Protein AF-A0A0V0QWK0-F1 (afdb_monomer_lite)

Organism: Pseudocohnilembus persalinus (NCBI:txid266149)

pLDDT: mean 88.71, std 11.05, range [37.41, 97.75]

InterPro domains:
  IPR043129 ATPase, nucleotide binding domain [SSF53067] (19-84)

Foldseek 3Di:
DQPCLVVCLVVVPQWGADPVGDIDGSLVVLLVVLLVVVVVVVVVVCVVPPDDDLLPAAAEAEDAPPDDPVSLQSNLSSCCSNVSDVDSPDPSYDYHHPDDPD

Sequence (102 aa):
MFTNYKSHLLHLNQNAKSEDGREMSLLKVISETLKFISQKALAKLKEQVGKIVPAKIRWVLTVPALWSEQHKHFMKHSAQEAGIIEYQNSPNLLLCLEQELK

Structure (mmCIF, N/CA/C/O backbone):
data_AF-A0A0V0QWK0-F1
#
_entry.id   AF-A0A0V0QWK0-F1
#
loop_
_atom_site.group_PDB
_atom_site.id
_atom_site.type_symbol
_atom_site.label_atom_id
_atom_site.label_alt_id
_atom_site.label_comp_id
_atom_site.label_asym_id
_at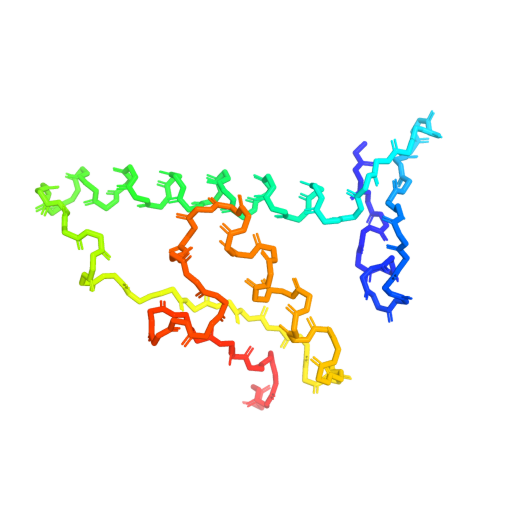om_site.label_entity_id
_atom_site.label_seq_id
_atom_site.pdbx_PDB_ins_code
_atom_site.Cartn_x
_atom_site.Cartn_y
_atom_site.Cartn_z
_atom_site.occupancy
_atom_site.B_iso_or_equiv
_atom_site.auth_seq_id
_atom_site.auth_comp_id
_atom_site.auth_asym_id
_atom_site.auth_atom_id
_atom_site.pdbx_PDB_model_num
ATOM 1 N N . MET A 1 1 ? -8.527 -8.252 -19.906 1.00 62.91 1 MET A N 1
ATOM 2 C CA . MET A 1 1 ? -8.016 -8.213 -18.511 1.00 62.91 1 MET A CA 1
ATOM 3 C C . MET A 1 1 ? -6.568 -7.698 -18.540 1.00 62.91 1 MET A C 1
ATOM 5 O O . MET A 1 1 ? -5.947 -7.795 -19.592 1.00 62.91 1 MET A O 1
ATOM 9 N N . PHE A 1 2 ? -6.019 -7.086 -17.478 1.00 72.19 2 PHE A N 1
ATOM 10 C CA . PHE A 1 2 ? -4.587 -6.712 -17.447 1.00 72.19 2 PHE A CA 1
ATOM 11 C C . PHE A 1 2 ? -3.763 -7.931 -17.022 1.00 72.19 2 PHE A C 1
ATOM 13 O O . PHE A 1 2 ? -3.466 -8.090 -15.846 1.00 72.19 2 PHE A O 1
ATOM 20 N N . THR A 1 3 ? -3.440 -8.833 -17.945 1.00 65.38 3 THR A N 1
ATOM 21 C CA . THR A 1 3 ? -2.767 -10.106 -17.622 1.00 65.38 3 THR A CA 1
ATOM 22 C C . THR A 1 3 ? -1.248 -9.977 -17.481 1.00 65.38 3 THR A C 1
ATOM 24 O O . THR A 1 3 ? -0.641 -10.700 -16.696 1.00 65.38 3 THR A O 1
ATOM 27 N N . ASN A 1 4 ? -0.637 -8.970 -18.115 1.00 65.38 4 ASN A N 1
ATOM 28 C CA . ASN A 1 4 ? 0.818 -8.755 -18.106 1.00 65.38 4 ASN A CA 1
ATOM 29 C C . ASN A 1 4 ? 1.315 -7.750 -17.050 1.00 65.38 4 ASN A C 1
ATOM 31 O O . ASN A 1 4 ? 2.477 -7.337 -17.085 1.00 65.38 4 ASN A O 1
ATOM 35 N N . TYR A 1 5 ? 0.467 -7.338 -16.105 1.00 66.50 5 TYR A N 1
ATOM 36 C CA . TYR A 1 5 ? 0.798 -6.297 -15.123 1.00 66.50 5 TYR A CA 1
ATOM 37 C C . TYR A 1 5 ? 2.042 -6.625 -14.279 1.00 66.50 5 TYR A C 1
ATOM 39 O O . TYR A 1 5 ? 2.797 -5.719 -13.950 1.00 66.50 5 TYR A O 1
ATOM 47 N N . LYS A 1 6 ? 2.315 -7.907 -13.984 1.00 69.50 6 LYS A N 1
ATOM 48 C CA . LYS A 1 6 ? 3.521 -8.330 -13.246 1.00 69.50 6 LYS A CA 1
ATOM 49 C C . LYS A 1 6 ? 4.817 -7.988 -13.987 1.00 69.50 6 LYS A C 1
ATOM 51 O O . LYS A 1 6 ? 5.758 -7.507 -13.368 1.00 69.50 6 LYS A O 1
ATOM 56 N N . SER A 1 7 ? 4.853 -8.193 -15.305 1.00 74.00 7 SER A N 1
ATOM 57 C CA . SER A 1 7 ? 6.001 -7.809 -16.139 1.00 74.00 7 SER A CA 1
ATOM 58 C C . SER A 1 7 ? 6.140 -6.285 -16.212 1.00 74.00 7 SER A C 1
ATOM 60 O O . SER A 1 7 ? 7.238 -5.758 -16.072 1.00 74.00 7 SER A O 1
ATOM 62 N N . HIS A 1 8 ? 5.022 -5.565 -16.321 1.00 73.25 8 HIS A N 1
ATOM 63 C CA . HIS A 1 8 ? 5.033 -4.100 -16.316 1.00 73.25 8 HIS A CA 1
ATOM 64 C C . HIS A 1 8 ? 5.495 -3.536 -14.964 1.00 73.25 8 HIS A C 1
ATOM 66 O O . HIS A 1 8 ? 6.215 -2.545 -14.944 1.00 73.25 8 HIS A O 1
ATOM 72 N N . LEU A 1 9 ? 5.144 -4.186 -13.849 1.00 74.81 9 LEU A N 1
ATOM 73 C CA . LEU A 1 9 ? 5.650 -3.857 -12.513 1.00 74.81 9 LEU A CA 1
ATOM 74 C C . LEU A 1 9 ? 7.143 -4.119 -12.373 1.00 74.81 9 LEU A C 1
ATOM 76 O O . LEU A 1 9 ? 7.833 -3.277 -11.813 1.00 74.81 9 LEU A O 1
ATOM 80 N N . LEU A 1 10 ? 7.640 -5.244 -12.893 1.00 78.31 10 LEU A N 1
ATOM 81 C CA . LEU A 1 10 ? 9.067 -5.579 -12.861 1.00 78.31 10 LEU A CA 1
ATOM 82 C C . LEU A 1 10 ? 9.930 -4.545 -13.600 1.00 78.31 10 LEU A C 1
ATOM 84 O O . LEU A 1 10 ? 11.073 -4.314 -13.224 1.00 78.31 10 LEU A O 1
ATOM 88 N N . HIS A 1 11 ? 9.391 -3.938 -14.655 1.00 82.81 11 HIS A N 1
ATOM 89 C CA . HIS A 1 11 ? 10.079 -2.897 -15.420 1.00 82.81 11 HIS A CA 1
ATOM 90 C C . HIS A 1 11 ? 9.652 -1.476 -15.031 1.00 82.81 11 HIS A C 1
ATOM 92 O O . HIS A 1 11 ? 10.148 -0.518 -15.617 1.00 82.81 11 HIS A O 1
ATOM 98 N N . LEU A 1 12 ? 8.751 -1.331 -14.050 1.00 80.38 12 LEU A N 1
ATOM 99 C CA . LEU A 1 12 ? 8.148 -0.058 -13.641 1.00 80.38 12 LEU A CA 1
ATOM 100 C C . LEU A 1 12 ? 7.645 0.778 -14.830 1.00 80.38 12 LEU A C 1
ATOM 102 O O . LEU A 1 12 ? 7.827 1.995 -14.882 1.00 80.38 12 LEU A O 1
ATOM 106 N N . ASN A 1 13 ? 6.991 0.119 -15.787 1.00 86.12 13 ASN A N 1
ATOM 107 C CA . ASN A 1 13 ? 6.404 0.794 -16.937 1.00 86.12 13 ASN A CA 1
ATOM 108 C C . ASN A 1 13 ? 5.367 1.820 -16.466 1.00 86.12 13 ASN A C 1
ATOM 110 O O . ASN A 1 13 ? 4.578 1.559 -15.558 1.00 86.12 13 ASN A O 1
ATOM 114 N N . GLN A 1 14 ? 5.319 2.975 -17.130 1.00 87.81 14 GLN A N 1
ATOM 115 C CA . GLN A 1 14 ? 4.366 4.031 -16.782 1.00 87.81 14 GLN A CA 1
ATOM 116 C C . GLN A 1 14 ? 2.908 3.562 -16.924 1.00 87.81 14 GLN A C 1
ATOM 118 O O . GLN A 1 14 ? 2.063 3.875 -16.081 1.00 87.81 14 GLN A O 1
ATOM 123 N N . ASN A 1 15 ? 2.636 2.771 -17.964 1.00 89.94 15 ASN A N 1
ATOM 124 C CA . ASN A 1 15 ? 1.323 2.221 -18.274 1.00 89.94 15 ASN A CA 1
ATOM 125 C C . ASN A 1 15 ? 1.352 0.690 -18.252 1.00 89.94 15 ASN A C 1
ATOM 127 O O . ASN A 1 15 ? 2.351 0.076 -18.613 1.00 89.94 15 ASN A O 1
ATOM 131 N N . ALA A 1 16 ? 0.232 0.079 -17.882 1.00 88.31 16 ALA A N 1
ATOM 132 C CA . ALA A 1 16 ? -0.094 -1.309 -18.165 1.00 88.31 16 ALA A CA 1
ATOM 133 C C . ALA A 1 16 ? -0.931 -1.390 -19.446 1.00 88.31 16 ALA A C 1
ATOM 135 O O . ALA A 1 16 ? -1.812 -0.558 -19.670 1.00 88.31 16 ALA A O 1
ATOM 136 N N . LYS A 1 17 ? -0.695 -2.431 -20.248 1.00 87.75 17 LYS A N 1
ATOM 137 C CA . LYS A 1 17 ? -1.479 -2.735 -21.448 1.00 87.75 17 LYS A CA 1
ATOM 138 C C . LYS A 1 17 ? -2.432 -3.905 -21.199 1.00 87.75 17 LYS A C 1
ATOM 140 O O . LYS A 1 17 ? -2.028 -4.925 -20.635 1.00 87.75 17 LYS A O 1
ATOM 145 N N . SER A 1 18 ? -3.692 -3.761 -21.595 1.00 85.69 18 SER A N 1
ATOM 146 C CA . SER A 1 18 ? -4.691 -4.833 -21.571 1.00 85.69 18 SER A CA 1
ATOM 147 C C . SER A 1 18 ? -4.664 -5.660 -22.858 1.00 85.69 18 SER A C 1
ATOM 149 O O . SER A 1 18 ? -4.103 -5.261 -23.876 1.00 85.69 18 SER A O 1
ATOM 151 N N . GLU A 1 19 ? -5.296 -6.832 -22.817 1.00 84.12 19 GLU A N 1
ATOM 152 C CA . GLU A 1 19 ? -5.383 -7.764 -23.957 1.00 84.12 19 GLU A CA 1
ATOM 153 C C . GLU A 1 19 ? -6.074 -7.172 -25.189 1.00 84.12 19 GLU A C 1
ATOM 155 O O . GLU A 1 19 ? -5.721 -7.505 -26.313 1.00 84.12 19 GLU A O 1
ATOM 160 N N . ASP A 1 20 ? -7.024 -6.263 -24.983 1.00 88.00 20 ASP A N 1
ATOM 161 C CA . ASP A 1 20 ? -7.717 -5.540 -26.055 1.00 88.00 20 ASP A CA 1
ATOM 162 C C . ASP A 1 20 ? -6.943 -4.303 -26.550 1.00 88.00 20 ASP A C 1
ATOM 164 O O . ASP A 1 20 ? -7.472 -3.493 -27.307 1.00 88.00 20 ASP A O 1
ATOM 168 N N . GLY A 1 21 ? -5.689 -4.143 -26.120 1.00 86.69 21 GLY A N 1
ATOM 169 C CA . GLY A 1 21 ? -4.781 -3.103 -26.591 1.00 86.69 21 GLY A CA 1
ATOM 170 C C . GLY A 1 21 ? -4.915 -1.750 -25.895 1.00 86.69 21 GLY A C 1
ATOM 171 O O . GLY A 1 21 ? -4.130 -0.857 -26.208 1.00 86.69 21 GLY A O 1
ATOM 172 N N . ARG A 1 22 ? -5.847 -1.587 -24.946 1.00 89.25 22 ARG A N 1
ATOM 173 C CA . ARG A 1 22 ? -5.968 -0.347 -24.163 1.00 89.25 22 ARG A CA 1
ATOM 174 C C . ARG A 1 22 ? -4.809 -0.198 -23.179 1.00 89.25 22 ARG A C 1
ATOM 176 O O . ARG A 1 22 ? -4.241 -1.174 -22.691 1.00 89.25 22 ARG A O 1
ATOM 183 N N . GLU A 1 23 ? -4.491 1.048 -22.856 1.00 91.31 23 GLU A N 1
ATOM 184 C CA . GLU A 1 23 ? -3.465 1.390 -21.877 1.00 91.31 23 GLU A CA 1
ATOM 185 C C . GLU A 1 23 ? -4.066 2.135 -20.691 1.00 91.31 23 GLU A C 1
ATOM 187 O O . GLU A 1 23 ? -5.041 2.877 -20.815 1.00 91.31 23 GLU A O 1
ATOM 192 N N . MET A 1 24 ? -3.473 1.931 -19.521 1.00 92.19 24 MET A N 1
ATOM 193 C CA . MET A 1 24 ? -3.832 2.634 -18.297 1.00 92.19 24 MET A CA 1
ATOM 194 C C . MET A 1 24 ? -2.588 2.823 -17.447 1.00 92.19 24 MET A C 1
ATOM 196 O O . MET A 1 24 ? -1.733 1.943 -17.429 1.00 92.19 24 MET A O 1
ATOM 200 N N . SER A 1 25 ? -2.505 3.926 -16.703 1.00 94.19 25 SER A N 1
ATOM 201 C CA . SER A 1 25 ? -1.420 4.128 -15.739 1.00 94.19 25 SER A CA 1
ATOM 202 C C . SER A 1 25 ? -1.260 2.903 -14.836 1.00 94.19 25 SER A C 1
ATOM 204 O O . SER A 1 25 ? -2.231 2.441 -14.228 1.00 94.19 25 SER A O 1
ATOM 206 N N . LEU A 1 26 ? -0.031 2.395 -14.723 1.00 93.00 26 LEU A N 1
ATOM 207 C CA . LEU A 1 26 ? 0.263 1.250 -13.869 1.00 93.00 26 LEU A CA 1
ATOM 208 C C . LEU A 1 26 ? -0.099 1.554 -12.410 1.00 93.00 26 LEU A C 1
ATOM 210 O O . LEU A 1 26 ? -0.690 0.713 -11.738 1.00 93.00 26 LEU A O 1
ATOM 214 N N . LEU A 1 27 ? 0.166 2.784 -11.952 1.00 94.62 27 LEU A N 1
ATOM 215 C CA . LEU A 1 27 ? -0.215 3.254 -10.619 1.00 94.62 27 LEU A CA 1
ATOM 216 C C . LEU A 1 27 ? -1.723 3.124 -10.400 1.00 94.62 27 LEU A C 1
ATOM 218 O O . LEU A 1 27 ? -2.141 2.600 -9.374 1.00 94.62 27 LEU A O 1
ATOM 222 N N . LYS A 1 28 ? -2.533 3.534 -11.385 1.00 94.81 28 LYS A N 1
ATOM 223 C CA . LYS A 1 28 ? -3.996 3.439 -11.315 1.00 94.81 28 LYS A CA 1
ATOM 224 C C . LYS A 1 28 ? -4.471 1.990 -11.249 1.00 94.81 28 LYS A C 1
ATOM 226 O O . LYS A 1 28 ? -5.355 1.674 -10.459 1.00 94.81 28 LYS A O 1
ATOM 231 N N . VAL A 1 29 ? -3.879 1.108 -12.055 1.00 93.81 29 VAL A N 1
ATOM 232 C CA . VAL A 1 29 ? -4.226 -0.321 -12.051 1.00 93.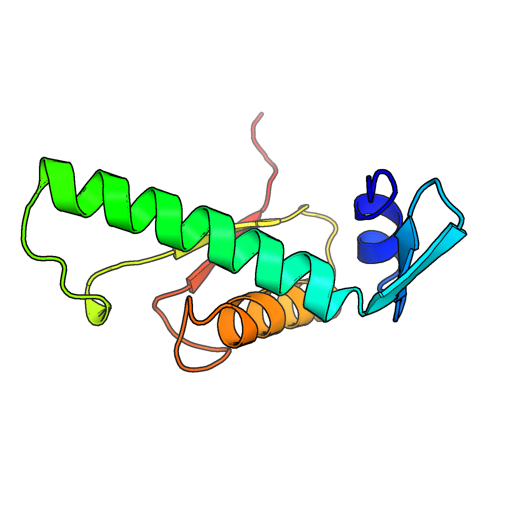81 29 VAL A CA 1
ATOM 233 C C . VAL A 1 29 ? -3.952 -0.936 -10.677 1.00 93.81 29 VAL A C 1
ATOM 235 O O . VAL A 1 29 ? -4.815 -1.625 -10.128 1.00 93.81 29 VAL A O 1
ATOM 238 N N . ILE A 1 30 ? -2.781 -0.669 -10.091 1.00 94.38 30 ILE A N 1
ATOM 239 C CA . ILE A 1 30 ? -2.417 -1.222 -8.782 1.00 94.38 30 ILE A CA 1
ATOM 240 C C . ILE A 1 30 ? -3.220 -0.581 -7.651 1.00 94.38 30 ILE A C 1
ATOM 242 O O . ILE A 1 30 ? -3.742 -1.314 -6.812 1.00 94.38 30 ILE A O 1
ATOM 246 N N . SER A 1 31 ? -3.376 0.744 -7.623 1.00 96.88 31 SER A N 1
ATOM 247 C CA . SER A 1 31 ? -4.102 1.425 -6.545 1.00 96.88 31 SER A CA 1
ATOM 248 C C . SER A 1 31 ? -5.584 1.045 -6.510 1.00 96.88 31 SER A C 1
ATOM 250 O O . SER A 1 31 ? -6.103 0.748 -5.436 1.00 96.88 31 SER A O 1
ATOM 252 N N . GLU A 1 32 ? -6.259 0.934 -7.659 1.00 96.88 32 GLU A N 1
ATOM 253 C CA . GLU A 1 32 ? -7.655 0.470 -7.704 1.00 96.88 32 GLU A CA 1
ATOM 254 C C . GLU A 1 32 ? -7.787 -1.006 -7.304 1.00 96.88 32 GLU A C 1
ATOM 256 O O . GLU A 1 32 ? -8.731 -1.376 -6.604 1.00 96.88 32 GLU A O 1
ATOM 261 N N . THR A 1 33 ? -6.814 -1.848 -7.670 1.00 95.50 33 THR A N 1
ATOM 262 C CA . THR A 1 33 ? -6.780 -3.254 -7.234 1.00 95.50 33 THR A CA 1
ATOM 263 C C . THR A 1 33 ? -6.636 -3.353 -5.714 1.00 95.50 33 THR A C 1
ATOM 265 O O . THR A 1 33 ? -7.412 -4.047 -5.054 1.00 95.50 33 THR A O 1
ATOM 268 N N . LEU A 1 34 ? -5.675 -2.624 -5.141 1.00 97.12 34 LEU A N 1
ATOM 269 C CA . LEU A 1 34 ? -5.438 -2.570 -3.699 1.00 97.12 34 LEU A CA 1
ATOM 270 C C . LEU A 1 34 ? -6.659 -2.032 -2.946 1.00 97.12 34 LEU A C 1
ATOM 272 O O . LEU A 1 34 ? -7.064 -2.615 -1.941 1.00 97.12 34 LEU A O 1
ATOM 276 N N . LYS A 1 35 ? -7.280 -0.965 -3.455 1.00 97.75 35 LYS A N 1
ATOM 277 C CA . LYS A 1 35 ? -8.495 -0.366 -2.896 1.00 97.75 35 LYS A CA 1
ATOM 278 C C . LYS A 1 35 ? -9.660 -1.347 -2.887 1.00 97.75 35 LYS A C 1
ATOM 280 O O . LYS A 1 35 ? -10.360 -1.465 -1.885 1.00 97.75 35 LYS A O 1
ATOM 285 N N . PHE A 1 36 ? -9.865 -2.077 -3.981 1.00 97.69 36 PHE A N 1
ATOM 286 C CA . PHE A 1 36 ? -10.917 -3.084 -4.047 1.00 97.69 36 PHE A CA 1
ATOM 287 C C . PHE A 1 36 ? -10.705 -4.181 -2.994 1.00 97.69 36 PHE A C 1
ATOM 289 O O . PHE A 1 36 ? -11.625 -4.505 -2.239 1.00 97.69 36 PHE A O 1
ATOM 296 N N . ILE A 1 37 ? -9.484 -4.719 -2.900 1.00 96.88 37 ILE A N 1
ATOM 297 C CA . ILE A 1 37 ? -9.137 -5.767 -1.930 1.00 96.88 37 ILE A CA 1
ATOM 298 C C . ILE A 1 37 ? -9.311 -5.256 -0.495 1.00 96.88 37 ILE A C 1
ATOM 300 O O . ILE A 1 37 ? -9.942 -5.929 0.323 1.00 96.88 37 ILE A O 1
ATOM 304 N N . SER A 1 38 ? -8.805 -4.059 -0.188 1.00 96.25 38 SER A N 1
ATOM 305 C CA . SER A 1 38 ? -8.880 -3.487 1.157 1.00 96.25 38 SER A CA 1
ATOM 306 C C . SER A 1 38 ? -10.325 -3.236 1.586 1.00 96.25 38 SER A C 1
ATOM 308 O O . SER A 1 38 ? -10.710 -3.609 2.692 1.00 96.25 38 SER A O 1
ATOM 310 N N . GLN A 1 39 ? -11.170 -2.708 0.699 1.00 96.44 39 GLN A N 1
ATOM 311 C CA . GLN A 1 39 ? -12.592 -2.501 0.976 1.00 96.44 39 GLN A CA 1
ATOM 312 C C . GLN A 1 39 ? -13.327 -3.814 1.253 1.00 96.44 39 GLN A C 1
ATOM 314 O O . GLN A 1 39 ? -14.134 -3.878 2.183 1.00 96.44 39 GLN A O 1
ATOM 319 N N . LYS A 1 40 ? -13.035 -4.877 0.492 1.00 96.88 40 LYS A N 1
ATOM 320 C CA . LYS A 1 40 ? -13.614 -6.208 0.734 1.00 96.88 40 LYS A CA 1
ATOM 321 C C . LYS A 1 40 ? -13.159 -6.790 2.071 1.00 96.88 40 LYS A C 1
ATOM 323 O O . LYS A 1 40 ? -13.996 -7.292 2.820 1.00 96.88 40 LYS A O 1
ATOM 328 N N . ALA A 1 41 ? -11.874 -6.670 2.401 1.00 95.06 41 ALA A N 1
ATOM 329 C CA . ALA A 1 41 ? -11.338 -7.115 3.684 1.00 95.06 41 ALA A CA 1
ATOM 330 C C . ALA A 1 41 ? -11.974 -6.359 4.864 1.00 95.06 41 ALA A C 1
ATOM 332 O O . ALA A 1 41 ? -12.408 -6.981 5.831 1.00 95.06 41 ALA A O 1
ATOM 333 N N . LEU A 1 42 ? -12.105 -5.032 4.766 1.00 95.06 42 LEU A N 1
ATOM 334 C CA . LEU A 1 42 ? -12.735 -4.199 5.795 1.00 95.06 42 LEU A CA 1
ATOM 335 C C . LEU A 1 42 ? -14.221 -4.505 5.968 1.00 95.06 42 LEU A C 1
ATOM 337 O O . LEU A 1 42 ? -14.695 -4.576 7.099 1.00 95.06 42 LEU A O 1
ATOM 341 N N . ALA A 1 43 ? -14.954 -4.703 4.870 1.00 95.38 43 ALA A N 1
ATOM 342 C CA . ALA A 1 43 ? -16.352 -5.110 4.931 1.00 95.38 43 ALA A CA 1
ATOM 343 C C . ALA A 1 43 ? -16.492 -6.441 5.678 1.00 95.38 43 ALA A C 1
ATOM 345 O O . ALA A 1 43 ? -17.290 -6.539 6.610 1.00 95.38 43 ALA A O 1
ATOM 346 N N . LYS A 1 44 ? -15.645 -7.427 5.347 1.00 95.56 44 LYS A N 1
ATOM 347 C CA . LYS A 1 44 ? -15.687 -8.735 6.002 1.00 95.56 44 LYS A CA 1
ATOM 348 C C . LYS A 1 44 ? -15.305 -8.671 7.476 1.00 95.56 44 LYS A C 1
ATOM 350 O O . LYS A 1 44 ? -15.950 -9.299 8.311 1.00 95.56 44 LYS A O 1
ATOM 355 N N . LEU A 1 45 ? -14.291 -7.877 7.804 1.00 94.31 45 LEU A N 1
ATOM 356 C CA . LEU A 1 45 ? -13.890 -7.645 9.184 1.00 94.31 45 LEU A CA 1
ATOM 357 C C . LEU A 1 45 ? -15.030 -6.983 9.973 1.00 94.31 45 LEU A C 1
ATOM 359 O O . LEU A 1 45 ? -15.326 -7.407 11.084 1.00 94.31 45 LEU A O 1
ATOM 363 N N . LYS A 1 46 ? -15.727 -6.001 9.386 1.00 95.00 46 LYS A N 1
ATOM 364 C CA . LYS A 1 46 ? -16.833 -5.276 10.032 1.00 95.00 46 LYS A CA 1
ATOM 365 C C . LYS A 1 46 ? -17.996 -6.207 10.370 1.00 95.00 46 LYS A C 1
ATOM 367 O O . LYS A 1 46 ? -18.595 -6.058 11.430 1.00 95.00 46 LYS A O 1
ATOM 372 N N . GLU A 1 47 ? -18.291 -7.173 9.502 1.00 95.50 47 GLU A N 1
ATOM 373 C CA . GLU A 1 47 ? -19.286 -8.220 9.772 1.00 95.50 47 GLU A CA 1
ATOM 374 C C . GLU A 1 47 ? -18.911 -9.082 10.987 1.00 95.50 47 GLU A C 1
ATOM 376 O O . GLU A 1 47 ? -19.793 -9.506 11.726 1.00 95.50 47 GLU A O 1
ATOM 381 N N . GLN A 1 48 ? -17.618 -9.341 11.203 1.00 93.44 48 GLN A N 1
ATOM 382 C CA . GLN A 1 48 ? -17.136 -10.243 12.254 1.00 93.44 48 GLN A CA 1
ATOM 383 C C . GLN A 1 48 ? -16.913 -9.552 13.603 1.00 93.44 48 GLN A C 1
ATOM 385 O O . GLN A 1 48 ? -17.206 -10.138 14.641 1.00 93.44 48 GLN A O 1
ATOM 390 N N . VAL A 1 49 ? -16.373 -8.329 13.603 1.00 93.19 49 VAL A N 1
ATOM 391 C CA . VAL A 1 49 ? -15.948 -7.631 14.834 1.00 93.19 49 VAL A CA 1
ATOM 392 C C . VAL A 1 49 ? -16.725 -6.340 15.107 1.00 93.19 49 VAL A C 1
ATOM 394 O O . VAL A 1 49 ? -16.498 -5.676 16.117 1.00 93.19 49 VAL A O 1
ATOM 397 N N . GLY A 1 50 ? -17.643 -5.953 14.218 1.00 91.81 50 GLY A N 1
ATOM 398 C CA . GLY A 1 50 ? -18.418 -4.725 14.347 1.00 91.81 50 GLY A CA 1
ATOM 399 C C . GLY A 1 50 ? -17.591 -3.477 14.035 1.00 91.81 50 GLY A C 1
ATOM 400 O O . GLY A 1 50 ? -17.113 -3.287 12.916 1.00 91.81 50 GLY A O 1
ATOM 401 N N . LYS A 1 51 ? -17.467 -2.557 14.999 1.00 92.00 51 LYS A N 1
ATOM 402 C CA . LYS A 1 51 ? -16.833 -1.251 14.761 1.00 92.00 51 LYS A CA 1
ATOM 403 C C . LYS A 1 51 ? -15.324 -1.399 14.553 1.00 92.00 51 LYS A C 1
ATOM 405 O O . LYS A 1 51 ? -14.595 -1.798 15.454 1.00 92.00 51 LYS A O 1
ATOM 410 N N . ILE A 1 52 ? -14.854 -0.970 13.386 1.00 92.25 52 ILE A N 1
ATOM 411 C CA . ILE A 1 52 ? -13.432 -0.913 13.046 1.00 92.25 52 ILE A CA 1
ATOM 412 C C . ILE A 1 52 ? -12.890 0.489 13.336 1.00 92.25 52 ILE A C 1
ATOM 414 O O . ILE A 1 52 ? -13.537 1.491 13.029 1.00 92.25 52 ILE A O 1
ATOM 418 N N . VAL A 1 53 ? -11.680 0.558 13.893 1.00 90.62 53 VAL A N 1
ATOM 419 C CA . VAL A 1 53 ? -10.898 1.796 14.000 1.00 90.62 53 VAL A CA 1
ATOM 420 C C . VAL A 1 53 ? -9.757 1.712 12.984 1.00 90.62 53 VAL A C 1
ATOM 422 O O . VAL A 1 53 ? -8.825 0.948 13.229 1.00 90.62 53 VAL A O 1
ATOM 425 N N . PRO A 1 54 ? -9.797 2.463 11.865 1.00 84.75 54 PRO A N 1
ATOM 426 C CA . PRO A 1 54 ? -8.792 2.371 10.800 1.00 84.75 54 PRO A CA 1
ATOM 427 C C . PRO A 1 54 ? -7.345 2.485 11.295 1.00 84.75 54 PRO A C 1
ATOM 429 O O . PRO A 1 54 ? -6.502 1.683 10.909 1.00 84.75 54 PRO A O 1
ATOM 432 N N . ALA A 1 55 ? -7.080 3.385 12.248 1.00 86.81 55 ALA A N 1
ATOM 433 C CA . ALA A 1 55 ? -5.754 3.575 12.845 1.00 86.81 55 ALA A CA 1
ATOM 434 C C . ALA A 1 55 ? -5.198 2.335 13.580 1.00 86.81 55 ALA A C 1
ATOM 436 O O . ALA A 1 55 ? -3.992 2.236 13.798 1.00 86.81 55 ALA A O 1
ATOM 437 N N . LYS A 1 56 ? -6.056 1.377 13.963 1.00 90.25 56 LYS A N 1
ATOM 438 C CA . LYS A 1 56 ? -5.656 0.112 14.604 1.00 90.25 56 LYS A CA 1
ATOM 439 C C . LYS A 1 56 ? -5.390 -1.016 13.603 1.00 90.25 56 LYS A C 1
ATOM 441 O O . LYS A 1 56 ? -5.051 -2.121 14.018 1.00 90.25 56 LYS A O 1
ATOM 446 N N . ILE A 1 57 ? -5.551 -0.765 12.307 1.00 93.12 57 ILE A N 1
ATOM 447 C CA . ILE A 1 57 ? -5.313 -1.758 11.261 1.00 93.12 57 ILE A CA 1
ATOM 448 C C . ILE A 1 57 ? -3.875 -1.634 10.785 1.00 93.12 57 ILE A C 1
ATOM 450 O O . ILE A 1 57 ? -3.405 -0.541 10.473 1.00 93.12 57 ILE A O 1
ATOM 454 N N . ARG A 1 58 ? -3.181 -2.768 10.702 1.00 95.00 58 ARG A N 1
ATOM 455 C CA . ARG A 1 58 ? -1.897 -2.871 10.016 1.00 95.00 58 ARG A CA 1
ATOM 456 C C . ARG A 1 58 ? -2.082 -3.692 8.749 1.00 95.00 58 ARG A C 1
ATOM 458 O O . ARG A 1 58 ? -2.490 -4.848 8.813 1.00 95.00 58 ARG A O 1
ATOM 465 N N . TRP A 1 59 ? -1.764 -3.089 7.616 1.00 96.19 59 TRP A N 1
ATOM 466 C CA . TRP A 1 59 ? -1.755 -3.727 6.312 1.00 96.19 59 TRP A CA 1
ATOM 467 C C . TRP A 1 59 ? -0.394 -4.356 6.051 1.00 96.19 59 TRP A C 1
ATOM 469 O O . TRP A 1 59 ? 0.644 -3.751 6.320 1.00 96.19 59 TRP A O 1
ATOM 479 N N . VAL A 1 60 ? -0.404 -5.568 5.509 1.00 95.88 60 VAL A N 1
ATOM 480 C CA . VAL A 1 60 ? 0.800 -6.265 5.060 1.00 95.88 60 VAL A CA 1
ATOM 481 C C . VAL A 1 60 ? 0.651 -6.504 3.567 1.00 95.88 60 VAL A C 1
ATOM 483 O O . VAL A 1 60 ? -0.299 -7.159 3.144 1.00 95.88 60 VAL A O 1
ATOM 486 N N . LEU A 1 61 ? 1.564 -5.951 2.773 1.00 93.94 61 LEU A N 1
ATOM 487 C CA . LEU A 1 61 ? 1.648 -6.230 1.342 1.00 93.94 61 LEU A CA 1
ATOM 488 C C . LEU A 1 61 ? 2.877 -7.090 1.091 1.00 93.94 61 LEU A C 1
ATOM 490 O O . LEU A 1 61 ? 3.995 -6.689 1.417 1.00 93.94 61 LEU A O 1
ATOM 494 N N . THR A 1 62 ? 2.666 -8.271 0.521 1.00 92.62 62 THR A N 1
ATOM 495 C CA . THR A 1 62 ? 3.768 -9.113 0.070 1.00 92.62 62 THR A CA 1
ATOM 496 C C . THR A 1 62 ? 4.317 -8.577 -1.246 1.00 92.62 62 THR A C 1
ATOM 498 O O . THR A 1 62 ? 3.564 -8.128 -2.112 1.00 92.62 62 THR A O 1
ATOM 501 N N . VAL A 1 63 ? 5.638 -8.568 -1.373 1.00 90.75 63 VAL A N 1
ATOM 502 C CA . VAL A 1 63 ? 6.352 -8.111 -2.561 1.00 90.75 63 VAL A CA 1
ATOM 503 C C . VAL A 1 63 ? 7.494 -9.075 -2.888 1.00 90.75 63 VAL A C 1
ATOM 505 O O . VAL A 1 63 ? 8.097 -9.632 -1.971 1.00 90.75 63 VAL A O 1
ATOM 508 N N . PRO A 1 64 ? 7.850 -9.274 -4.164 1.00 88.88 64 PRO A N 1
ATOM 509 C CA . PRO A 1 64 ? 8.991 -10.103 -4.535 1.00 88.88 64 PRO A CA 1
ATOM 510 C C . PRO A 1 64 ? 10.290 -9.688 -3.830 1.00 88.88 64 PRO A C 1
ATOM 512 O O . PRO A 1 64 ? 10.619 -8.505 -3.758 1.00 88.88 64 PRO A O 1
ATOM 515 N N . ALA A 1 65 ? 11.074 -10.664 -3.363 1.00 85.12 65 ALA A N 1
ATOM 516 C CA . ALA A 1 65 ? 12.350 -10.408 -2.681 1.00 85.12 65 ALA A CA 1
ATOM 517 C C . ALA A 1 65 ? 13.369 -9.654 -3.560 1.00 85.12 65 ALA A C 1
ATOM 519 O O . ALA A 1 65 ? 14.179 -8.881 -3.057 1.00 85.12 65 ALA A O 1
ATOM 520 N N . LEU A 1 66 ? 13.288 -9.843 -4.881 1.00 85.88 66 LEU A N 1
ATOM 521 C CA . LEU A 1 66 ? 14.158 -9.210 -5.878 1.00 85.88 66 LEU A CA 1
ATOM 522 C C . LEU A 1 66 ? 13.797 -7.744 -6.178 1.00 85.88 66 LEU A C 1
ATOM 524 O O . LEU A 1 66 ? 14.459 -7.101 -6.991 1.00 85.88 66 LEU A O 1
ATOM 528 N N . TRP A 1 67 ? 12.738 -7.200 -5.575 1.00 87.50 67 TRP A N 1
ATOM 529 C CA . TRP A 1 67 ? 12.326 -5.822 -5.826 1.00 87.50 67 TRP A CA 1
ATOM 530 C C . TRP A 1 67 ? 13.288 -4.805 -5.216 1.00 87.50 67 TRP A C 1
ATOM 532 O O . TRP A 1 67 ? 13.564 -4.810 -4.015 1.00 87.50 67 TRP A O 1
ATOM 542 N N . SER A 1 68 ? 13.746 -3.877 -6.061 1.00 91.12 68 SER A N 1
ATOM 543 C CA . SER A 1 68 ? 14.557 -2.736 -5.634 1.00 91.12 68 SER A CA 1
ATOM 544 C C . SER A 1 68 ? 13.759 -1.763 -4.756 1.00 91.12 68 SER A C 1
ATOM 546 O O . SER A 1 68 ? 12.526 -1.804 -4.697 1.00 91.12 68 SER A O 1
ATOM 548 N N . GLU A 1 69 ? 14.452 -0.819 -4.120 1.00 91.44 69 GLU A N 1
ATOM 549 C CA . GLU A 1 69 ? 13.811 0.235 -3.322 1.00 91.44 69 GLU A CA 1
ATOM 550 C C . GLU A 1 69 ? 12.804 1.069 -4.127 1.00 91.44 69 GLU A C 1
ATOM 552 O O . GLU A 1 69 ? 11.779 1.484 -3.589 1.00 91.44 69 GLU A O 1
ATOM 557 N N . GLN A 1 70 ? 13.025 1.244 -5.434 1.00 93.19 70 GLN A N 1
ATOM 558 C CA . GLN A 1 70 ? 12.090 1.957 -6.306 1.00 93.19 70 GLN A CA 1
ATOM 559 C C . GLN A 1 70 ? 10.749 1.218 -6.438 1.00 93.19 70 GLN A C 1
ATOM 561 O O . GLN A 1 70 ? 9.691 1.838 -6.353 1.00 93.19 70 GLN A O 1
ATOM 566 N N . HIS A 1 71 ? 10.776 -0.110 -6.569 1.00 93.56 71 HIS A N 1
ATOM 567 C CA . HIS A 1 71 ? 9.563 -0.931 -6.607 1.00 93.56 71 HIS A CA 1
ATOM 568 C C . HIS A 1 71 ? 8.815 -0.879 -5.269 1.00 93.56 71 HIS A C 1
ATOM 570 O O . HIS A 1 71 ? 7.595 -0.721 -5.229 1.00 93.56 71 HIS A O 1
ATOM 576 N N . LYS A 1 72 ? 9.550 -0.945 -4.152 1.00 92.56 72 LYS A N 1
ATOM 577 C CA . LYS A 1 72 ? 8.974 -0.810 -2.805 1.00 92.56 72 LYS A CA 1
ATOM 578 C C . LYS A 1 72 ? 8.323 0.561 -2.617 1.00 92.56 72 LYS A C 1
ATOM 580 O O . LYS A 1 72 ? 7.213 0.652 -2.094 1.00 92.56 72 LYS A O 1
ATOM 585 N N . HIS A 1 73 ? 8.978 1.624 -3.080 1.00 94.44 73 HIS A N 1
ATOM 586 C CA . HIS A 1 73 ? 8.437 2.980 -3.056 1.00 94.44 73 HIS A CA 1
ATOM 587 C C . HIS A 1 73 ? 7.160 3.097 -3.900 1.00 94.44 73 HIS A C 1
ATOM 589 O O . HIS A 1 73 ? 6.162 3.646 -3.429 1.00 94.44 73 HIS A O 1
ATOM 595 N N . PHE A 1 74 ? 7.159 2.507 -5.099 1.00 95.38 74 PHE A N 1
ATOM 596 C CA . PHE A 1 74 ? 5.990 2.451 -5.976 1.00 95.38 74 PHE A CA 1
ATOM 597 C C . PHE A 1 74 ? 4.797 1.756 -5.305 1.00 95.38 74 PHE A C 1
ATOM 599 O O . PHE A 1 74 ? 3.674 2.260 -5.357 1.00 95.38 74 PHE A O 1
ATOM 606 N N . MET A 1 75 ? 5.024 0.642 -4.602 1.00 95.19 75 MET A N 1
ATOM 607 C CA . MET A 1 75 ? 3.956 -0.033 -3.858 1.00 95.19 75 MET A CA 1
ATOM 608 C C . MET A 1 75 ? 3.417 0.786 -2.696 1.00 95.19 75 MET A C 1
ATOM 610 O O . MET A 1 75 ? 2.203 0.845 -2.508 1.00 95.19 75 MET A O 1
ATOM 614 N N . LYS A 1 76 ? 4.295 1.433 -1.922 1.00 96.06 76 LYS A N 1
ATOM 615 C CA . LYS A 1 76 ? 3.862 2.324 -0.837 1.00 96.06 76 LYS A CA 1
ATOM 616 C C . LYS A 1 76 ? 3.028 3.481 -1.381 1.00 96.06 76 LYS A C 1
ATOM 618 O O . LYS A 1 76 ? 2.000 3.811 -0.800 1.00 96.06 76 LYS A O 1
ATOM 623 N N . HIS A 1 77 ? 3.439 4.057 -2.512 1.00 96.44 77 HIS A N 1
ATOM 624 C CA . HIS A 1 77 ? 2.673 5.109 -3.174 1.00 96.44 77 HIS A CA 1
ATOM 625 C C . HIS A 1 77 ? 1.312 4.588 -3.651 1.00 96.44 77 HIS A C 1
ATOM 627 O O . HIS A 1 77 ? 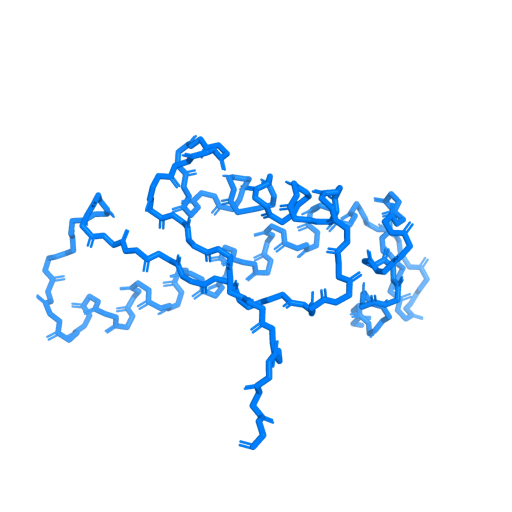0.286 5.183 -3.350 1.00 96.44 77 HIS A O 1
ATOM 633 N N . SER A 1 78 ? 1.279 3.412 -4.281 1.00 96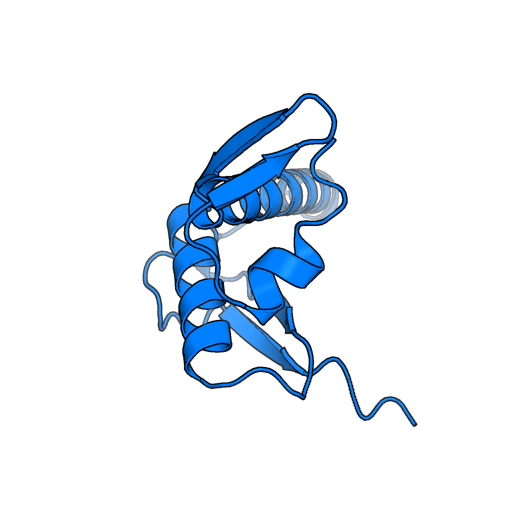.62 78 SER A N 1
ATOM 634 C CA . SER A 1 78 ? 0.029 2.772 -4.711 1.00 96.62 78 SER A CA 1
ATOM 635 C C . SER A 1 78 ? -0.926 2.501 -3.541 1.00 96.62 78 SER A C 1
ATOM 637 O O . SER A 1 78 ? -2.135 2.658 -3.688 1.00 96.62 78 SER A O 1
ATOM 639 N N . ALA A 1 79 ? -0.404 2.115 -2.372 1.00 97.25 79 ALA A N 1
ATOM 640 C CA . ALA A 1 79 ? -1.199 1.911 -1.162 1.00 97.25 79 ALA A CA 1
ATOM 641 C C . ALA A 1 79 ? -1.753 3.228 -0.591 1.00 97.25 79 ALA A C 1
ATOM 643 O O . ALA A 1 79 ? -2.891 3.262 -0.119 1.00 97.25 79 ALA A O 1
ATOM 644 N N . GLN A 1 80 ? -0.978 4.312 -0.661 1.00 97.12 80 GLN A N 1
ATOM 645 C CA . GLN A 1 80 ? -1.452 5.648 -0.304 1.00 97.12 80 GLN A CA 1
ATOM 646 C C . GLN A 1 80 ? -2.579 6.100 -1.246 1.00 97.12 80 GLN A C 1
ATOM 648 O O . GLN A 1 80 ? -3.652 6.463 -0.775 1.00 97.12 80 GLN A O 1
ATOM 653 N N . GLU A 1 81 ? -2.389 5.980 -2.564 1.00 97.62 81 GLU A N 1
ATOM 654 C CA . GLU A 1 81 ? -3.416 6.297 -3.573 1.00 97.62 81 GLU A CA 1
ATOM 655 C C . GLU A 1 81 ? -4.686 5.443 -3.414 1.00 97.62 81 GLU A C 1
ATOM 657 O O . GLU A 1 81 ? -5.801 5.889 -3.686 1.00 97.62 81 GLU A O 1
ATOM 662 N N . ALA A 1 82 ? -4.540 4.208 -2.929 1.00 97.06 82 ALA A N 1
ATOM 663 C CA . ALA A 1 82 ? -5.657 3.319 -2.624 1.00 97.06 82 ALA A CA 1
ATOM 664 C C . ALA A 1 82 ? -6.440 3.715 -1.354 1.00 97.06 82 ALA A C 1
ATOM 666 O O . ALA A 1 82 ? -7.477 3.110 -1.069 1.00 97.06 82 ALA A O 1
ATOM 667 N N . GLY A 1 83 ? -5.955 4.686 -0.570 1.00 95.50 83 GLY A N 1
ATOM 668 C CA . GLY A 1 83 ? -6.528 5.067 0.724 1.00 95.50 83 GLY A CA 1
ATOM 669 C C . GLY A 1 83 ? -6.326 4.015 1.819 1.00 95.50 83 GLY A C 1
ATOM 670 O O . GLY A 1 83 ? -7.075 3.986 2.792 1.00 95.50 83 GLY A O 1
ATOM 671 N N . ILE A 1 84 ? -5.344 3.120 1.655 1.00 95.25 84 ILE A N 1
ATOM 672 C CA . ILE A 1 84 ? -4.995 2.088 2.646 1.00 95.25 84 ILE A CA 1
ATOM 673 C C . ILE A 1 84 ? -4.211 2.701 3.812 1.00 95.25 84 ILE A C 1
ATOM 675 O O . ILE A 1 84 ? -4.369 2.284 4.961 1.00 95.25 84 ILE A O 1
ATOM 679 N N . ILE A 1 85 ? -3.378 3.696 3.505 1.00 94.94 85 ILE A N 1
ATOM 680 C CA . ILE A 1 85 ? -2.591 4.485 4.452 1.00 94.94 85 ILE A CA 1
ATOM 681 C C . ILE A 1 85 ? -2.716 5.970 4.124 1.00 94.94 85 ILE A C 1
ATOM 683 O O . ILE A 1 85 ? -2.899 6.338 2.969 1.00 94.94 85 ILE A O 1
ATOM 687 N N . GLU A 1 86 ? -2.575 6.822 5.136 1.00 91.38 86 GLU A N 1
ATOM 688 C CA . GLU A 1 86 ? -2.689 8.280 4.976 1.00 91.38 86 GLU A CA 1
ATOM 689 C C . GLU A 1 86 ? -1.463 8.902 4.288 1.00 91.38 86 GLU A C 1
ATOM 691 O O . GLU A 1 86 ? -1.585 9.855 3.523 1.00 91.38 86 GLU A O 1
ATOM 696 N N . TYR A 1 87 ? -0.272 8.355 4.542 1.00 92.81 87 TYR A N 1
ATOM 697 C CA . TYR A 1 87 ? 0.992 8.833 3.985 1.00 92.81 87 TYR A CA 1
ATOM 698 C C . TYR A 1 87 ? 1.947 7.668 3.726 1.00 92.81 87 TYR A C 1
ATOM 700 O O . TYR A 1 87 ? 1.908 6.649 4.414 1.00 92.81 87 TYR A O 1
ATOM 708 N N . GLN A 1 88 ? 2.839 7.830 2.750 1.00 87.00 88 GLN A N 1
ATOM 709 C CA . GLN A 1 88 ? 3.677 6.763 2.193 1.00 87.00 88 GLN A CA 1
ATOM 710 C C . GLN A 1 88 ? 4.522 5.975 3.213 1.00 87.00 88 GLN A C 1
ATOM 712 O O . GLN A 1 88 ? 4.754 4.779 3.038 1.00 87.00 88 GLN A O 1
ATOM 717 N N . ASN A 1 89 ? 4.983 6.632 4.279 1.00 87.25 89 ASN A N 1
ATOM 718 C CA . ASN A 1 89 ? 5.810 6.032 5.335 1.00 87.25 89 ASN A CA 1
ATOM 719 C C . ASN A 1 89 ? 5.012 5.699 6.604 1.00 87.25 89 ASN A C 1
ATOM 721 O O . ASN A 1 89 ? 5.578 5.633 7.693 1.00 87.25 89 ASN A O 1
ATOM 725 N N . SER A 1 90 ? 3.696 5.516 6.478 1.00 92.38 90 SER A N 1
ATOM 726 C CA . SER A 1 90 ? 2.837 5.161 7.603 1.00 92.38 90 SER A CA 1
ATOM 727 C C . SER A 1 90 ? 3.278 3.842 8.256 1.00 92.38 90 SER A C 1
ATOM 729 O O . SER A 1 90 ? 3.474 2.849 7.549 1.00 92.38 90 SER A O 1
ATOM 731 N N . PRO A 1 91 ? 3.359 3.775 9.601 1.00 92.06 91 PRO A N 1
ATOM 732 C CA . PRO A 1 91 ? 3.661 2.536 10.323 1.00 92.06 91 PRO A CA 1
ATOM 733 C C . PRO A 1 91 ? 2.531 1.494 10.222 1.00 92.06 91 PRO A C 1
ATOM 735 O O . PRO A 1 91 ? 2.684 0.353 10.669 1.00 92.06 91 PRO A O 1
ATOM 738 N N . ASN A 1 92 ? 1.384 1.872 9.648 1.00 94.50 92 ASN A N 1
ATOM 739 C CA . ASN A 1 92 ? 0.257 0.987 9.381 1.00 94.50 92 ASN A CA 1
ATOM 740 C C . ASN A 1 92 ? 0.423 0.171 8.089 1.00 94.50 92 ASN A C 1
ATOM 742 O O . ASN A 1 92 ? -0.448 -0.646 7.805 1.00 94.50 92 ASN A O 1
ATOM 746 N N . LEU A 1 93 ? 1.519 0.335 7.337 1.00 96.38 93 LEU A N 1
ATOM 747 C CA . LEU A 1 93 ? 1.873 -0.526 6.206 1.00 96.38 93 LEU A CA 1
ATOM 748 C C . LEU A 1 93 ? 3.223 -1.215 6.432 1.00 96.38 93 LEU A C 1
ATOM 750 O O . LEU A 1 93 ? 4.246 -0.567 6.636 1.00 96.38 93 LEU A O 1
ATOM 754 N N . LEU A 1 94 ? 3.229 -2.539 6.302 1.00 95.00 94 LEU A N 1
ATOM 755 C CA . LEU A 1 94 ? 4.429 -3.365 6.230 1.00 95.00 94 LEU A CA 1
ATOM 756 C C . LEU A 1 94 ? 4.548 -3.963 4.826 1.00 95.00 94 LEU A C 1
ATOM 758 O O . LEU A 1 94 ? 3.624 -4.623 4.352 1.00 95.00 94 LEU A O 1
ATOM 762 N N . LEU A 1 95 ? 5.698 -3.771 4.178 1.00 93.44 95 LEU A N 1
ATOM 763 C CA . LEU A 1 95 ? 6.059 -4.565 3.005 1.00 93.44 95 LEU A CA 1
ATOM 764 C C . LEU A 1 95 ? 6.803 -5.817 3.472 1.00 93.44 95 LEU A C 1
ATOM 766 O O . LEU A 1 95 ? 7.834 -5.703 4.133 1.00 93.44 95 LEU A O 1
ATOM 770 N N . CYS A 1 96 ? 6.276 -6.991 3.140 1.00 92.25 96 CYS A N 1
ATOM 771 C CA . CYS A 1 96 ? 6.874 -8.283 3.463 1.00 92.25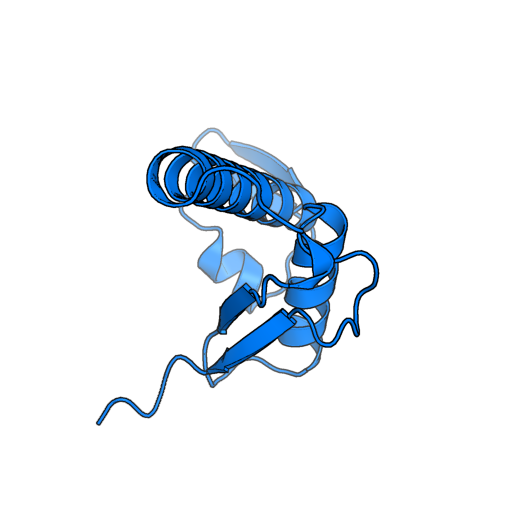 96 CYS A CA 1
ATOM 772 C C . CYS A 1 96 ? 7.446 -8.915 2.189 1.00 92.25 96 CYS A C 1
ATOM 774 O O . CYS A 1 96 ? 6.803 -8.859 1.146 1.00 92.25 96 CYS A O 1
ATOM 776 N N . LEU A 1 97 ? 8.644 -9.495 2.242 1.00 89.50 97 LEU A N 1
ATOM 777 C CA . LEU A 1 97 ? 9.237 -10.144 1.070 1.00 89.50 97 LEU A CA 1
ATOM 778 C C . LEU A 1 97 ? 8.634 -11.544 0.874 1.00 89.50 97 LEU A C 1
ATOM 780 O O . LEU A 1 97 ? 8.437 -12.270 1.842 1.00 89.50 97 LEU A O 1
ATOM 784 N N . GLU A 1 98 ? 8.358 -11.935 -0.370 1.00 82.19 98 GLU A N 1
ATOM 785 C CA . GLU A 1 98 ? 7.709 -13.217 -0.700 1.00 82.19 98 GLU A CA 1
ATOM 78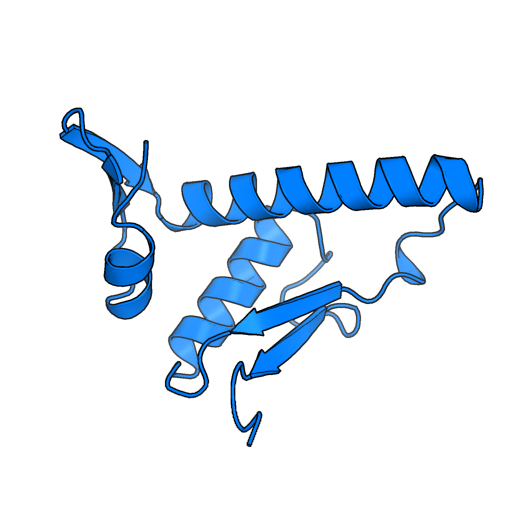6 C C . GLU A 1 98 ? 8.595 -14.463 -0.473 1.00 82.19 98 GLU A C 1
ATOM 788 O O . GLU A 1 98 ? 8.071 -15.573 -0.482 1.00 82.19 98 GLU A O 1
ATOM 793 N N . GLN A 1 99 ? 9.906 -14.325 -0.231 1.00 76.88 99 GLN A N 1
ATOM 794 C CA . GLN A 1 99 ? 10.814 -15.437 0.115 1.00 76.88 99 GLN A CA 1
ATOM 795 C C . GLN A 1 99 ? 11.893 -14.975 1.116 1.00 76.88 99 GLN A C 1
ATOM 797 O O . GLN A 1 99 ? 12.274 -13.807 1.085 1.00 76.88 99 GLN A O 1
ATOM 802 N N . GLU A 1 100 ? 12.434 -15.809 2.016 1.00 49.66 100 GLU A N 1
ATOM 803 C CA . GLU A 1 100 ? 12.506 -17.286 2.049 1.00 49.66 100 GLU A CA 1
ATOM 804 C C . GLU A 1 100 ? 11.344 -17.988 2.791 1.00 49.66 100 GLU A C 1
ATOM 806 O O . GLU A 1 100 ? 11.403 -18.193 4.000 1.00 49.66 100 GLU A O 1
ATOM 811 N N . LEU A 1 101 ? 10.318 -18.456 2.070 1.00 46.12 101 LEU A N 1
ATOM 812 C CA . LEU A 1 101 ? 9.621 -19.685 2.470 1.00 46.12 101 LEU A CA 1
ATOM 813 C C . LEU A 1 101 ? 10.450 -20.842 1.894 1.00 46.12 101 LEU A C 1
ATOM 815 O O . LEU A 1 101 ? 10.292 -21.191 0.724 1.00 46.12 101 LEU A O 1
ATOM 819 N N . LYS A 1 102 ? 11.412 -21.327 2.687 1.00 37.41 102 LYS A N 1
ATOM 820 C CA . LYS A 1 102 ? 11.990 -22.669 2.531 1.00 37.41 102 LYS A CA 1
ATOM 821 C C . LYS A 1 102 ? 11.062 -23.692 3.170 1.00 37.41 102 LYS A C 1
ATOM 823 O O . LYS A 1 102 ? 10.450 -23.342 4.205 1.00 37.41 102 LYS A O 1
#

Secondary structure (DSSP, 8-state):
--TTHHHHHHTT-SEEE-TTS-EEEHHHHHHHHHHHHHHHHHHHHHHHHSS--GGG--EEEEE-TT--HHHHHHHHHHHHHTTSSSSTT-TTEEEEES----

Radius of gyration: 14.82 Å; chains: 1; bounding box: 34×32×41 Å